Protein AF-A6BIA9-F1 (afdb_monomer_lite)

Secondary structure (DSSP, 8-state):
--HHHHHHHHHHHHHHHHHHHHHHHHHHHHHTHHHHHHHHHHHTT-HHHHHHHHHHHHHHHHHT-

Radius of gyration: 20.72 Å; chains: 1; bounding box: 38×18×56 Å

Organism: NCBI:txid411462

Foldseek 3Di:
DDPVVVVVVVVVVVVVVVVVVVVVVVCVCVVCVLVVQLVVCVVVVNNVSSVVSVVVVVVVVVVVD

Sequence (65 aa):
MSTVAIKNTMVMNNTEKKASLVERFKKYVLDNAEYFAVASAVMSGNGYAAGQIMRDARRVASANR

Structure (mmCIF, N/CA/C/O backbone):
data_AF-A6BIA9-F1
#
_entry.id   AF-A6BIA9-F1
#
loop_
_atom_site.group_PDB
_atom_site.id
_atom_site.type_symbol
_atom_site.label_atom_id
_atom_site.label_alt_id
_atom_site.label_comp_id
_atom_site.label_asym_id
_atom_site.label_entity_id
_atom_site.label_seq_id
_atom_site.pdbx_PDB_ins_code
_atom_site.Cartn_x
_atom_site.Cartn_y
_atom_site.Cartn_z
_atom_site.occupancy
_atom_site.B_iso_or_equiv
_atom_site.auth_seq_id
_atom_site.auth_comp_id
_atom_site.auth_asym_id
_atom_site.auth_atom_id
_atom_site.pdbx_PDB_model_num
ATOM 1 N N . MET A 1 1 ? -19.424 -2.275 39.449 1.00 60.62 1 MET A N 1
ATOM 2 C CA . MET A 1 1 ? -18.755 -2.922 38.294 1.00 60.62 1 MET A CA 1
ATOM 3 C C . MET A 1 1 ? -17.710 -3.893 38.818 1.00 60.62 1 MET A C 1
ATOM 5 O O . MET A 1 1 ? -16.927 -3.496 39.668 1.00 60.62 1 MET A O 1
ATOM 9 N N . SER A 1 2 ? -17.725 -5.152 38.370 1.00 75.50 2 SER A N 1
ATOM 10 C CA . SER A 1 2 ? -16.758 -6.172 38.809 1.00 75.50 2 SER A CA 1
ATOM 11 C C . SER A 1 2 ? -15.380 -5.936 38.180 1.00 75.50 2 SER A C 1
ATOM 13 O O . SER A 1 2 ? -15.285 -5.526 37.023 1.00 75.50 2 SER A O 1
ATOM 15 N N . THR A 1 3 ? -14.306 -6.231 38.913 1.00 70.56 3 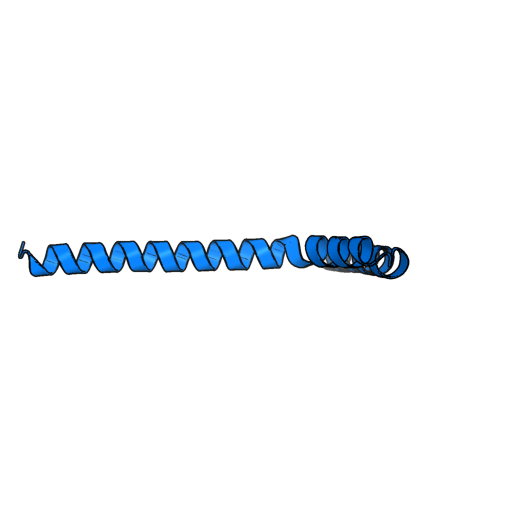THR A N 1
ATOM 16 C CA . THR A 1 3 ? -12.911 -6.150 38.438 1.00 70.56 3 THR A CA 1
ATOM 17 C C . THR A 1 3 ? -12.668 -6.986 37.177 1.00 70.56 3 THR A C 1
ATOM 19 O O . THR A 1 3 ? -11.840 -6.625 36.341 1.00 70.56 3 THR A O 1
ATOM 22 N N . VAL A 1 4 ? -13.437 -8.063 36.997 1.00 74.88 4 VAL A N 1
ATOM 23 C CA . VAL A 1 4 ? -13.427 -8.903 35.791 1.00 74.88 4 VAL A CA 1
ATOM 24 C C . VAL A 1 4 ? -13.976 -8.143 34.582 1.00 74.88 4 VAL A C 1
ATOM 26 O O . VAL A 1 4 ? -13.382 -8.187 33.509 1.00 74.88 4 VAL A O 1
ATOM 29 N N . ALA A 1 5 ? -15.055 -7.376 34.763 1.00 69.94 5 ALA A N 1
ATOM 30 C CA . ALA A 1 5 ? -15.659 -6.587 33.691 1.00 69.94 5 ALA A CA 1
ATOM 31 C C . ALA A 1 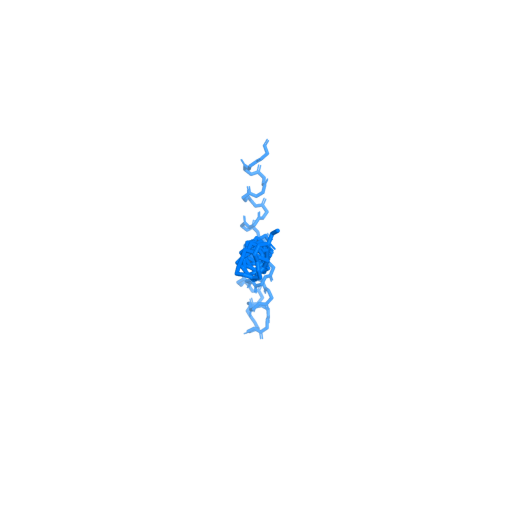5 ? -14.7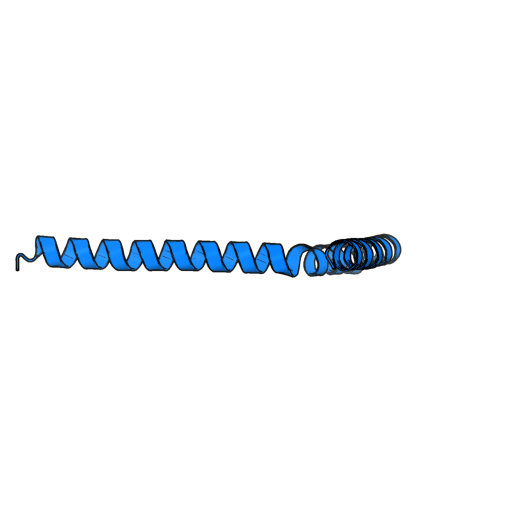17 -5.472 33.203 1.00 69.94 5 ALA A C 1
ATOM 33 O O . ALA A 1 5 ? -14.614 -5.244 32.003 1.00 69.94 5 ALA A O 1
ATOM 34 N N . ILE A 1 6 ? -13.972 -4.838 34.117 1.00 71.81 6 ILE A N 1
ATOM 35 C CA . ILE A 1 6 ? -12.981 -3.797 33.788 1.00 71.81 6 ILE A CA 1
ATOM 36 C C . ILE A 1 6 ? -11.782 -4.386 33.027 1.00 71.81 6 ILE A C 1
ATOM 38 O O . ILE A 1 6 ? -11.288 -3.792 32.071 1.00 71.81 6 ILE A O 1
ATOM 42 N N . LYS A 1 7 ? -11.304 -5.575 33.417 1.00 70.25 7 LYS A N 1
ATOM 43 C CA . LYS A 1 7 ? -10.221 -6.253 32.686 1.00 70.25 7 LYS A CA 1
ATOM 44 C C . LYS A 1 7 ? -10.653 -6.637 31.272 1.00 70.25 7 LYS A C 1
ATOM 46 O O . LYS A 1 7 ? -9.885 -6.442 30.334 1.00 70.25 7 LYS A O 1
ATOM 51 N N . ASN A 1 8 ? -11.880 -7.128 31.111 1.00 72.44 8 ASN A N 1
ATOM 52 C CA . ASN A 1 8 ? -12.381 -7.549 29.807 1.00 72.44 8 ASN A CA 1
ATOM 53 C C . ASN A 1 8 ? -12.538 -6.362 28.841 1.00 72.44 8 ASN A C 1
ATOM 55 O O . ASN A 1 8 ? -12.104 -6.448 27.694 1.00 72.44 8 ASN A O 1
ATOM 59 N N . THR A 1 9 ? -13.055 -5.220 29.311 1.00 72.12 9 THR A N 1
ATOM 60 C CA . THR A 1 9 ? -13.167 -4.003 28.485 1.00 72.12 9 THR A CA 1
ATOM 61 C C . THR A 1 9 ? -11.804 -3.442 28.072 1.00 72.12 9 THR A C 1
ATOM 63 O O . THR A 1 9 ? -11.636 -3.012 26.932 1.00 72.12 9 THR A O 1
ATOM 66 N N . MET A 1 10 ? -10.798 -3.497 28.950 1.00 72.56 10 MET A N 1
ATOM 67 C CA . MET A 1 10 ? -9.426 -3.068 28.636 1.00 72.56 10 MET A CA 1
ATOM 68 C C . MET A 1 10 ? -8.763 -3.953 27.566 1.00 72.56 10 MET A C 1
ATOM 70 O O . MET A 1 10 ? -8.098 -3.443 26.663 1.00 72.56 10 MET A O 1
ATOM 74 N N . VAL A 1 11 ? -8.964 -5.274 27.637 1.00 73.06 11 VAL A N 1
ATOM 75 C CA . VAL A 1 11 ? -8.448 -6.228 26.639 1.00 73.06 11 VAL A CA 1
ATOM 76 C C . VAL A 1 11 ? -9.127 -6.024 25.283 1.00 73.06 11 VAL A C 1
ATOM 78 O O . VAL A 1 11 ? -8.442 -5.989 24.257 1.00 73.06 11 VAL A O 1
ATOM 81 N N .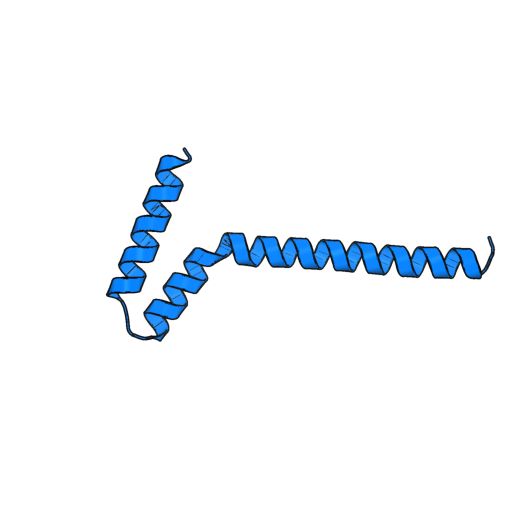 MET A 1 12 ? -10.445 -5.816 25.267 1.00 72.19 12 MET A N 1
ATOM 82 C CA . MET A 1 12 ? -11.197 -5.532 24.039 1.00 72.19 12 MET A CA 1
ATOM 83 C C . MET A 1 12 ? -10.745 -4.221 23.381 1.00 72.19 12 MET A C 1
ATOM 85 O O . MET A 1 12 ? -10.396 -4.233 22.204 1.00 72.19 12 MET A O 1
ATOM 89 N N . ASN A 1 13 ? -10.604 -3.132 24.144 1.00 71.12 13 ASN A N 1
ATOM 90 C CA . ASN A 1 13 ? -10.116 -1.843 23.633 1.00 71.12 13 ASN A CA 1
ATOM 91 C C . ASN A 1 13 ? -8.708 -1.950 23.010 1.00 71.12 13 ASN A C 1
ATOM 93 O O . ASN A 1 13 ? -8.441 -1.412 21.935 1.00 71.12 13 ASN A O 1
ATOM 97 N N . ASN A 1 14 ? -7.789 -2.690 23.641 1.00 71.06 14 ASN A N 1
ATOM 98 C CA . ASN A 1 14 ? -6.463 -2.927 23.062 1.00 71.06 14 ASN A CA 1
ATOM 99 C C . ASN A 1 14 ? -6.510 -3.802 21.800 1.00 71.06 14 ASN A C 1
ATOM 101 O O . ASN A 1 14 ? -5.680 -3.624 20.907 1.00 71.06 14 ASN A O 1
ATOM 105 N N . THR A 1 15 ? -7.459 -4.734 21.717 1.00 72.44 15 THR A N 1
ATOM 106 C CA . THR A 1 15 ? -7.645 -5.611 20.552 1.00 72.44 15 THR A CA 1
ATOM 107 C C . THR A 1 15 ? -8.204 -4.831 19.366 1.00 72.44 15 THR A C 1
ATOM 109 O O . THR A 1 15 ? -7.651 -4.911 18.272 1.00 72.44 15 THR A O 1
ATOM 112 N N . GLU A 1 16 ? -9.215 -3.993 19.592 1.00 72.56 16 GLU A N 1
ATOM 113 C CA . GLU A 1 16 ? -9.791 -3.094 18.585 1.00 72.56 16 GLU A CA 1
ATOM 114 C C . GLU A 1 16 ? -8.758 -2.088 18.064 1.00 72.56 16 GLU A C 1
ATOM 116 O O . GLU A 1 16 ? -8.611 -1.905 16.854 1.00 72.56 16 GLU A O 1
ATOM 121 N N . LYS A 1 17 ? -7.950 -1.500 18.955 1.00 77.06 17 LYS A N 1
ATOM 122 C CA . LYS A 1 17 ? -6.843 -0.615 18.557 1.00 77.06 17 LYS A CA 1
ATOM 123 C C . LYS A 1 17 ? -5.788 -1.333 17.717 1.00 77.06 17 LYS A C 1
ATOM 125 O O . LYS A 1 17 ? -5.283 -0.758 16.755 1.00 77.06 17 LYS A O 1
ATOM 130 N N . LYS A 1 18 ? -5.452 -2.582 18.057 1.00 77.12 18 LYS A N 1
ATOM 131 C CA . LYS A 1 18 ? -4.518 -3.403 17.269 1.00 77.12 18 LYS A CA 1
ATOM 132 C C . LYS A 1 18 ? -5.103 -3.759 15.902 1.00 77.12 18 LYS A C 1
ATOM 134 O O . LYS A 1 18 ? -4.385 -3.643 14.914 1.00 77.12 18 LYS A O 1
ATOM 139 N N . ALA A 1 19 ? -6.381 -4.128 15.829 1.00 78.25 19 ALA A N 1
ATOM 140 C CA . ALA A 1 19 ? -7.066 -4.395 14.565 1.00 78.25 19 ALA A CA 1
ATOM 141 C C . ALA A 1 19 ? -7.081 -3.148 13.664 1.00 78.25 19 ALA A C 1
ATOM 143 O O . ALA A 1 19 ? -6.640 -3.216 12.518 1.00 78.25 19 ALA A O 1
ATOM 144 N N . SER A 1 20 ? -7.446 -1.988 14.219 1.00 87.44 20 SER A N 1
ATOM 145 C CA . SER A 1 20 ? -7.416 -0.706 13.506 1.00 87.44 20 SER A CA 1
ATOM 146 C C . SER A 1 20 ? -6.008 -0.339 13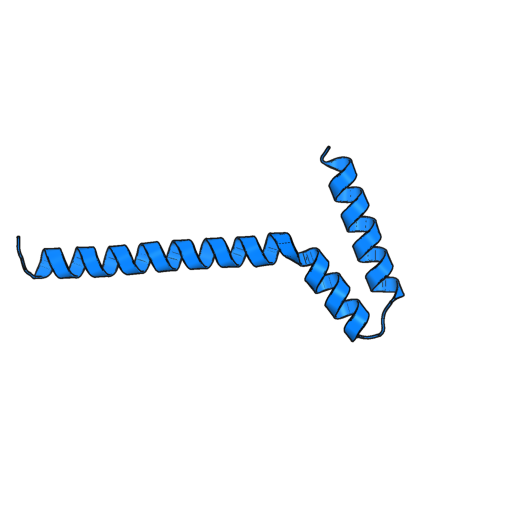.021 1.00 87.44 20 SER A C 1
ATOM 148 O O . SER A 1 20 ? -5.831 0.123 11.895 1.00 87.44 20 SER A O 1
ATOM 150 N N . LEU A 1 21 ? -4.973 -0.585 13.830 1.00 88.31 21 LEU A N 1
ATOM 151 C CA . LEU A 1 21 ? -3.589 -0.349 13.418 1.00 88.31 21 LEU A CA 1
ATOM 152 C C . LEU A 1 21 ? -3.174 -1.256 12.252 1.00 88.31 21 LEU A C 1
ATOM 154 O O . LEU A 1 21 ? -2.544 -0.781 11.308 1.00 88.31 21 LEU A O 1
ATOM 158 N N . VAL A 1 22 ? -3.541 -2.539 12.295 1.00 90.50 22 VAL A N 1
ATOM 159 C CA . VAL A 1 22 ? -3.258 -3.498 11.217 1.00 90.50 22 VAL A CA 1
ATOM 160 C C . VAL A 1 22 ? -3.969 -3.096 9.928 1.00 90.50 22 VAL A C 1
ATOM 162 O O . VAL A 1 22 ? -3.366 -3.157 8.858 1.00 90.50 22 VAL A O 1
ATOM 165 N N . GLU A 1 23 ? -5.219 -2.646 10.003 1.00 91.38 23 GLU A N 1
ATOM 166 C CA . GLU A 1 23 ? -5.951 -2.146 8.835 1.00 91.38 23 GLU A CA 1
ATOM 167 C C . GLU A 1 23 ? -5.303 -0.896 8.242 1.00 91.38 23 GLU A C 1
ATOM 169 O O . GLU A 1 23 ? -5.104 -0.819 7.028 1.00 91.38 23 GLU A O 1
ATOM 174 N N . ARG A 1 24 ? -4.896 0.057 9.089 1.00 91.69 24 ARG A N 1
ATOM 175 C CA . ARG A 1 24 ? -4.182 1.261 8.640 1.00 91.69 24 ARG A CA 1
ATOM 176 C C . ARG A 1 24 ? -2.840 0.919 8.004 1.00 91.69 24 ARG A C 1
ATOM 178 O O . ARG A 1 24 ? -2.492 1.510 6.987 1.00 91.69 24 ARG A O 1
ATOM 185 N N . PHE A 1 25 ? -2.114 -0.050 8.558 1.00 91.69 25 PHE A N 1
ATOM 186 C CA . PHE A 1 25 ? -0.865 -0.536 7.979 1.00 91.69 25 PHE A CA 1
ATOM 187 C C . PHE A 1 25 ? -1.090 -1.200 6.617 1.00 91.69 25 PHE A C 1
ATOM 189 O O . PHE A 1 25 ? -0.412 -0.855 5.653 1.00 91.69 25 PHE A O 1
ATOM 196 N N . LYS A 1 26 ? -2.076 -2.099 6.507 1.00 91.31 26 LYS A N 1
ATOM 197 C CA . LYS A 1 26 ? -2.440 -2.732 5.229 1.00 91.31 26 LYS A CA 1
ATOM 198 C C . LYS A 1 26 ? -2.782 -1.686 4.176 1.00 91.31 26 LYS A C 1
ATOM 200 O O . LYS A 1 26 ? -2.262 -1.754 3.068 1.00 91.31 26 LYS A O 1
ATOM 205 N N . LYS A 1 27 ? -3.612 -0.706 4.539 1.00 91.88 27 LYS A N 1
ATOM 206 C CA . LYS A 1 27 ? -3.993 0.382 3.641 1.00 91.88 27 LYS A CA 1
ATOM 207 C C . LYS A 1 27 ? -2.778 1.196 3.201 1.00 91.88 27 LYS A C 1
ATOM 209 O O . LYS A 1 27 ? -2.601 1.403 2.013 1.00 91.88 27 LYS A O 1
ATOM 214 N N . TYR A 1 28 ? -1.893 1.561 4.127 1.00 89.19 28 TYR A N 1
ATOM 215 C CA . TYR A 1 28 ? -0.656 2.266 3.794 1.00 89.19 28 TYR A CA 1
ATOM 216 C C . TYR A 1 28 ? 0.219 1.484 2.805 1.00 89.19 28 TYR A C 1
ATOM 218 O O . TYR A 1 28 ? 0.711 2.058 1.839 1.00 89.19 28 TYR A O 1
ATOM 226 N N . VAL A 1 29 ? 0.400 0.177 3.010 1.00 88.88 29 VAL A N 1
ATOM 227 C CA . VAL A 1 29 ? 1.197 -0.652 2.095 1.00 88.88 29 VAL A CA 1
ATOM 228 C C . VAL A 1 29 ? 0.550 -0.734 0.715 1.00 88.88 29 VAL A C 1
ATOM 230 O O . VAL A 1 29 ? 1.251 -0.593 -0.281 1.00 88.88 29 VAL A O 1
ATOM 233 N N . LEU A 1 30 ? -0.768 -0.931 0.649 1.00 88.00 30 LEU A N 1
ATOM 234 C CA . LEU A 1 30 ? -1.496 -1.026 -0.618 1.00 88.00 30 LEU A CA 1
ATOM 235 C C . LEU A 1 30 ? -1.501 0.305 -1.377 1.00 88.00 30 LEU A C 1
ATOM 237 O O . LEU A 1 30 ? -1.192 0.320 -2.564 1.00 88.00 30 LEU A O 1
ATOM 241 N N . ASP A 1 31 ? -1.750 1.415 -0.683 1.00 87.75 31 ASP A N 1
ATOM 242 C CA . ASP A 1 31 ? -1.768 2.759 -1.273 1.00 87.75 31 ASP A CA 1
ATOM 243 C C . ASP A 1 31 ? -0.378 3.176 -1.801 1.00 87.75 31 ASP A C 1
ATOM 245 O O . ASP A 1 31 ? -0.277 4.021 -2.686 1.00 87.75 31 ASP A O 1
ATOM 249 N N . ASN A 1 32 ? 0.705 2.576 -1.287 1.00 87.38 32 ASN A N 1
ATOM 250 C CA . ASN A 1 32 ? 2.088 2.878 -1.681 1.00 87.38 32 ASN A CA 1
ATOM 251 C C . ASN A 1 32 ? 2.780 1.721 -2.426 1.00 87.38 32 ASN A C 1
ATOM 253 O O . ASN A 1 32 ? 3.988 1.781 -2.668 1.00 87.38 32 ASN A O 1
ATOM 257 N N . ALA A 1 33 ? 2.049 0.669 -2.807 1.00 86.69 33 ALA A N 1
ATOM 258 C CA . ALA A 1 33 ? 2.624 -0.537 -3.407 1.00 86.69 33 ALA A CA 1
ATOM 259 C C . ALA A 1 33 ? 3.416 -0.230 -4.690 1.00 86.69 33 ALA A C 1
ATOM 261 O O . ALA A 1 33 ? 4.504 -0.765 -4.899 1.00 86.69 33 ALA A O 1
ATOM 262 N N . GLU A 1 34 ? 2.910 0.687 -5.514 1.00 84.06 34 GLU A N 1
ATOM 263 C CA . GLU A 1 34 ? 3.570 1.122 -6.747 1.00 84.06 34 GLU A CA 1
ATOM 264 C C . GLU A 1 34 ? 4.878 1.870 -6.460 1.00 84.06 34 GLU A C 1
ATOM 266 O O . GLU A 1 34 ? 5.888 1.606 -7.108 1.00 84.06 34 GLU A O 1
ATOM 271 N N . TYR A 1 35 ? 4.909 2.738 -5.442 1.00 84.19 35 TYR A N 1
ATOM 272 C CA . TYR A 1 35 ? 6.138 3.414 -5.011 1.00 84.19 35 TYR A CA 1
ATOM 273 C C . TYR A 1 35 ? 7.196 2.417 -4.536 1.00 84.19 35 TYR A C 1
ATOM 275 O O . TYR A 1 35 ? 8.366 2.553 -4.897 1.00 84.19 35 TYR A O 1
ATOM 283 N N . PHE A 1 36 ? 6.799 1.392 -3.778 1.00 89.06 36 PHE A N 1
ATOM 284 C CA . PHE A 1 36 ? 7.720 0.345 -3.334 1.00 89.06 36 PHE A CA 1
ATOM 285 C C . PHE A 1 36 ? 8.226 -0.524 -4.492 1.00 89.06 36 PHE A C 1
ATOM 287 O O . PHE A 1 36 ? 9.405 -0.876 -4.517 1.00 89.06 36 PHE A O 1
ATOM 294 N N . ALA A 1 37 ? 7.372 -0.835 -5.468 1.00 87.06 37 ALA A N 1
ATOM 295 C CA . ALA A 1 37 ? 7.755 -1.589 -6.661 1.00 87.06 37 ALA A CA 1
ATOM 296 C C . ALA A 1 37 ? 8.712 -0.795 -7.569 1.00 87.06 37 ALA A C 1
ATOM 298 O O . ALA A 1 37 ? 9.682 -1.342 -8.091 1.00 87.06 37 ALA A O 1
ATOM 299 N N . VAL A 1 38 ? 8.487 0.512 -7.721 1.00 88.44 38 VAL A N 1
ATOM 300 C CA . VAL A 1 38 ? 9.403 1.401 -8.450 1.00 88.44 38 VAL A CA 1
ATOM 301 C C . VAL A 1 38 ? 10.731 1.522 -7.707 1.00 88.44 38 VAL A C 1
ATOM 303 O O . VAL A 1 38 ? 11.785 1.362 -8.320 1.00 88.44 38 VAL A O 1
ATOM 306 N N . ALA A 1 39 ? 10.701 1.760 -6.394 1.00 85.81 39 ALA A N 1
ATOM 307 C CA . ALA A 1 39 ? 11.907 1.887 -5.582 1.00 85.81 39 ALA A CA 1
ATOM 308 C C . ALA A 1 39 ? 12.760 0.612 -5.620 1.00 85.81 39 ALA A C 1
ATOM 310 O O . ALA A 1 39 ? 13.970 0.701 -5.815 1.00 85.81 39 ALA A O 1
ATOM 311 N N . SER A 1 40 ? 12.149 -0.570 -5.509 1.00 86.31 40 SER A N 1
ATOM 312 C CA . SER A 1 40 ? 12.879 -1.842 -5.574 1.00 86.31 40 SER A CA 1
ATOM 313 C C . SER A 1 40 ? 13.506 -2.083 -6.950 1.00 86.31 40 SER A C 1
ATOM 315 O O . SER A 1 40 ? 14.668 -2.484 -7.030 1.00 86.31 40 SER A O 1
ATOM 317 N N . ALA A 1 41 ? 12.795 -1.761 -8.034 1.00 88.31 41 ALA A N 1
ATOM 318 C CA . ALA A 1 41 ? 13.329 -1.853 -9.390 1.00 88.31 41 ALA A CA 1
ATOM 319 C C . ALA A 1 41 ? 14.512 -0.893 -9.609 1.00 88.31 41 ALA A C 1
ATOM 321 O O . ALA A 1 41 ? 15.527 -1.293 -10.182 1.00 88.31 41 ALA A O 1
ATOM 322 N N . VAL A 1 42 ? 14.423 0.343 -9.100 1.00 88.56 42 VAL A N 1
ATOM 323 C CA . VAL A 1 42 ? 15.528 1.317 -9.138 1.00 88.56 42 VAL A CA 1
ATOM 324 C C . VAL A 1 42 ? 16.721 0.835 -8.312 1.00 88.56 42 VAL A C 1
ATOM 326 O O . VAL A 1 42 ? 17.845 0.860 -8.807 1.00 88.56 42 VAL A O 1
ATOM 329 N N . MET A 1 43 ? 16.496 0.358 -7.084 1.00 89.50 43 MET A N 1
ATOM 330 C CA . MET A 1 43 ? 17.557 -0.159 -6.207 1.00 89.50 43 MET A CA 1
ATOM 331 C C . MET A 1 43 ? 18.253 -1.389 -6.795 1.00 89.50 43 MET A C 1
ATOM 333 O O . MET A 1 43 ? 19.455 -1.559 -6.615 1.00 89.50 43 MET A O 1
ATOM 337 N N . SER A 1 44 ? 17.524 -2.216 -7.545 1.00 88.44 44 SER A N 1
ATOM 338 C CA . SER A 1 44 ? 18.080 -3.340 -8.306 1.00 88.44 44 SER A CA 1
ATOM 339 C C . SER A 1 44 ? 18.853 -2.905 -9.567 1.00 88.44 44 SER A C 1
ATOM 341 O O . SER A 1 44 ? 19.318 -3.763 -10.317 1.00 88.44 44 SER A O 1
ATOM 343 N N . GLY A 1 45 ? 18.959 -1.602 -9.851 1.00 88.88 45 GLY A N 1
ATOM 344 C CA . GLY A 1 45 ? 19.596 -1.062 -11.056 1.00 88.88 45 GLY A CA 1
ATOM 345 C C . GLY A 1 45 ? 18.755 -1.196 -12.330 1.00 88.88 45 GLY A C 1
ATOM 346 O O . GLY A 1 45 ? 19.234 -0.892 -13.421 1.00 88.88 45 GLY A O 1
ATOM 347 N N . ASN A 1 46 ? 17.493 -1.624 -12.224 1.00 89.38 46 ASN A N 1
ATOM 348 C CA . ASN A 1 46 ? 16.607 -1.842 -13.363 1.00 89.38 46 ASN A CA 1
ATOM 349 C C . ASN A 1 46 ? 15.691 -0.630 -13.600 1.00 89.38 46 ASN A C 1
ATOM 351 O O . ASN A 1 46 ? 14.485 -0.646 -13.333 1.00 89.38 46 ASN A O 1
ATOM 355 N N . GLY A 1 47 ? 16.280 0.438 -14.146 1.00 86.19 47 GLY A N 1
ATOM 356 C CA . GLY A 1 47 ? 15.554 1.668 -14.482 1.00 86.19 47 GLY A CA 1
ATOM 357 C C . GLY A 1 47 ? 14.453 1.471 -15.534 1.00 86.19 47 GLY A C 1
ATOM 358 O O . GLY A 1 47 ? 13.457 2.194 -15.532 1.00 86.19 47 GLY A O 1
ATOM 359 N N . TYR A 1 48 ? 14.583 0.463 -16.402 1.00 86.81 48 TYR A N 1
ATOM 360 C CA . TYR A 1 48 ? 13.567 0.147 -17.407 1.00 86.81 48 TYR A CA 1
ATOM 361 C C . TYR A 1 48 ? 12.302 -0.449 -16.773 1.00 86.81 48 TYR A C 1
ATOM 363 O O . TYR A 1 48 ? 11.194 -0.014 -17.091 1.00 86.81 48 TYR A O 1
ATOM 371 N N . ALA A 1 49 ? 12.453 -1.392 -15.838 1.00 86.00 49 ALA A N 1
ATOM 372 C CA . ALA A 1 49 ? 11.334 -1.932 -15.068 1.00 86.00 49 ALA A CA 1
ATOM 373 C C . ALA A 1 49 ? 10.667 -0.842 -14.215 1.00 86.00 49 ALA A C 1
ATOM 375 O O . ALA A 1 49 ? 9.445 -0.720 -14.231 1.00 86.00 49 ALA A O 1
ATOM 376 N N . ALA A 1 50 ? 11.457 0.017 -13.563 1.00 88.44 50 ALA A N 1
ATOM 377 C CA . ALA A 1 50 ? 10.934 1.162 -12.819 1.00 88.44 50 ALA A CA 1
ATOM 378 C C . ALA A 1 50 ? 10.074 2.086 -13.705 1.00 88.44 50 ALA A C 1
ATOM 380 O O . ALA A 1 50 ? 8.953 2.445 -13.341 1.00 88.44 50 ALA A O 1
ATOM 381 N N . GLY A 1 51 ? 10.557 2.416 -14.908 1.00 88.00 51 GLY A N 1
ATOM 382 C CA . GLY A 1 51 ? 9.825 3.245 -15.867 1.00 88.00 51 GLY A CA 1
ATOM 383 C C . GLY A 1 51 ? 8.529 2.607 -16.382 1.00 88.00 51 GLY A C 1
ATOM 384 O O . GLY A 1 51 ? 7.552 3.325 -16.609 1.00 88.00 51 GLY A O 1
ATOM 385 N N . GLN A 1 52 ? 8.495 1.280 -16.544 1.00 89.31 52 GLN A N 1
ATOM 386 C CA . GLN A 1 52 ? 7.275 0.549 -16.903 1.00 89.31 52 GLN A CA 1
ATOM 387 C C . GLN A 1 52 ? 6.239 0.597 -15.780 1.00 89.31 52 GLN A C 1
ATOM 389 O O . GLN A 1 52 ? 5.110 1.012 -16.027 1.00 89.31 52 GLN A O 1
ATOM 394 N N . ILE A 1 53 ? 6.645 0.306 -14.541 1.00 89.44 53 ILE A N 1
ATOM 395 C CA . ILE A 1 53 ? 5.749 0.344 -13.375 1.00 89.44 53 ILE A CA 1
ATOM 396 C C . ILE A 1 53 ? 5.136 1.745 -13.216 1.00 89.44 53 ILE A C 1
ATOM 398 O O . ILE A 1 53 ? 3.922 1.882 -13.096 1.00 89.44 53 ILE A O 1
ATOM 402 N N . MET A 1 54 ? 5.940 2.810 -13.326 1.00 87.19 54 MET A N 1
ATOM 403 C CA . MET A 1 54 ? 5.442 4.195 -13.262 1.00 87.19 54 MET A CA 1
ATOM 404 C C . MET A 1 54 ? 4.510 4.575 -14.423 1.00 87.19 54 MET A C 1
ATOM 406 O O . MET A 1 54 ? 3.721 5.519 -14.315 1.00 87.19 54 MET A O 1
ATOM 410 N N . ARG A 1 55 ? 4.654 3.935 -15.586 1.00 89.62 55 ARG A N 1
ATOM 411 C CA . ARG A 1 55 ? 3.781 4.171 -16.741 1.00 89.62 55 ARG A CA 1
ATOM 412 C C . ARG A 1 55 ? 2.444 3.468 -16.547 1.00 89.62 55 ARG A C 1
ATOM 414 O O . ARG A 1 55 ? 1.410 4.077 -16.816 1.00 89.62 55 ARG A O 1
ATOM 421 N N . ASP A 1 56 ? 2.466 2.232 -16.074 1.00 87.56 56 ASP A N 1
ATOM 422 C CA . ASP A 1 56 ? 1.258 1.439 -15.865 1.00 87.56 56 ASP A CA 1
ATOM 423 C C . ASP A 1 56 ? 0.434 1.974 -14.690 1.00 87.56 56 ASP A C 1
ATOM 425 O O . ASP A 1 56 ? -0.769 2.168 -14.851 1.00 87.56 56 ASP A O 1
ATOM 429 N N . ALA A 1 57 ? 1.087 2.394 -13.602 1.00 84.12 57 ALA A N 1
ATOM 430 C CA . ALA A 1 57 ? 0.478 3.168 -12.516 1.00 84.12 57 ALA A CA 1
ATOM 431 C C . ALA A 1 57 ? -0.329 4.375 -13.034 1.00 84.12 57 ALA A C 1
ATOM 433 O O . ALA A 1 57 ? -1.506 4.570 -12.722 1.00 84.12 57 ALA A O 1
ATOM 434 N N . ARG A 1 58 ? 0.282 5.176 -13.922 1.00 82.12 58 ARG A N 1
ATOM 435 C CA . ARG A 1 58 ? -0.375 6.343 -14.535 1.00 82.12 58 ARG A CA 1
ATOM 436 C C . ARG A 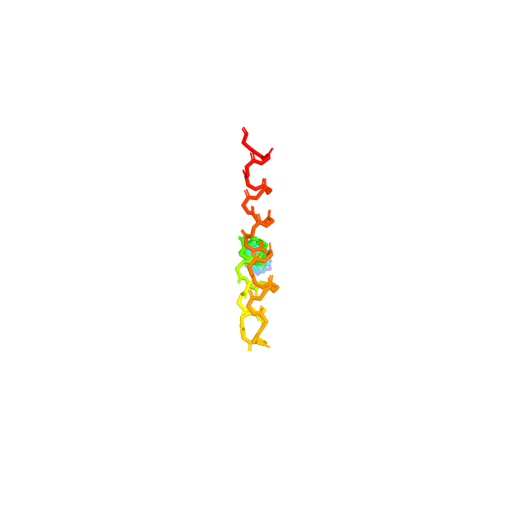1 58 ? -1.558 5.965 -15.422 1.00 82.12 58 ARG A C 1
ATOM 438 O O . ARG A 1 58 ? -2.548 6.695 -15.442 1.00 82.12 58 ARG A O 1
ATOM 445 N N . ARG A 1 59 ? -1.473 4.846 -16.146 1.00 82.88 59 ARG A N 1
ATOM 446 C CA . ARG A 1 59 ? -2.577 4.343 -16.976 1.00 82.88 59 ARG A CA 1
ATOM 447 C C . ARG A 1 59 ? -3.757 3.898 -16.123 1.00 82.88 59 ARG A C 1
ATOM 449 O O . ARG A 1 59 ? -4.876 4.315 -16.410 1.00 82.88 59 ARG A O 1
ATOM 456 N N . VAL A 1 60 ? -3.514 3.136 -15.060 1.00 80.19 60 VAL A N 1
ATOM 457 C CA . VAL A 1 60 ? -4.562 2.692 -14.128 1.00 80.19 60 VAL A CA 1
ATOM 458 C C . VAL A 1 60 ? -5.248 3.895 -13.479 1.00 80.19 60 VAL A C 1
ATOM 460 O O . VAL A 1 60 ? -6.473 3.989 -13.501 1.00 80.19 60 VAL A O 1
ATOM 463 N N . ALA A 1 61 ? -4.477 4.877 -13.005 1.00 77.31 61 ALA A N 1
ATOM 464 C CA . ALA A 1 61 ? -5.034 6.107 -12.443 1.00 77.31 61 ALA A CA 1
ATOM 465 C C . ALA A 1 61 ? -5.877 6.909 -13.454 1.00 77.31 61 ALA A C 1
ATOM 467 O O . ALA A 1 61 ? -6.852 7.548 -13.067 1.00 77.31 61 ALA A O 1
ATOM 468 N N . SER A 1 62 ? -5.520 6.888 -14.744 1.00 74.88 62 SER A N 1
ATOM 469 C CA . SER A 1 62 ? -6.303 7.547 -15.800 1.00 74.88 62 SER A CA 1
ATOM 470 C C . SER A 1 62 ? -7.570 6.789 -16.196 1.00 74.88 62 SER A C 1
ATOM 472 O O . SER A 1 62 ? -8.537 7.427 -16.588 1.00 74.88 62 SER A O 1
ATOM 474 N N . ALA A 1 63 ? -7.570 5.459 -16.082 1.00 78.94 63 ALA A N 1
ATOM 475 C CA . ALA A 1 63 ? -8.715 4.611 -16.412 1.00 78.94 63 ALA A CA 1
ATOM 476 C C . ALA A 1 63 ? -9.799 4.621 -15.320 1.00 78.94 63 ALA A C 1
ATOM 478 O O . ALA A 1 63 ? -10.949 4.305 -15.599 1.00 78.94 63 ALA A O 1
ATOM 479 N N . ASN A 1 64 ? -9.427 4.991 -14.090 1.00 73.75 64 ASN A N 1
ATOM 480 C CA . ASN A 1 64 ? -10.325 5.091 -12.938 1.00 73.75 64 ASN A CA 1
ATOM 481 C C . ASN A 1 64 ? -10.890 6.514 -12.716 1.00 73.75 64 ASN A C 1
ATOM 483 O O . ASN A 1 64 ? -11.450 6.778 -11.651 1.00 73.75 64 ASN A O 1
ATOM 487 N N . ARG A 1 65 ? -10.695 7.435 -13.670 1.00 60.38 65 ARG A N 1
ATOM 488 C CA . ARG A 1 65 ? -11.319 8.770 -13.694 1.00 60.38 65 ARG A CA 1
ATOM 489 C C . ARG A 1 65 ? -12.557 8.763 -14.572 1.00 60.38 65 ARG A C 1
ATOM 491 O O . ARG A 1 65 ? -13.497 9.499 -14.207 1.00 60.38 65 ARG A O 1
#

pLDDT: mean 82.13, std 8.09, range [60.38, 91.88]